Protein AF-A0A0G3DFV0-F1 (afdb_monomer_lite)

Radius of gyration: 15.92 Å; chains: 1; bounding box: 38×31×43 Å

pLDDT: mean 95.23, std 2.7, range [78.44, 98.25]

Organism: NCBI:txid168636

Foldseek 3Di:
DPQFLVDDDDDNDTDDDPCSQDPQHHPVCCVPPNDDQVSVQVSCVVSVDDDDDDDPDPPDDPVVVLVVQQVPLVDDPDWDKDWFFCVVVVHPDTTDIDIDNHADVVVGGD

Sequence (110 aa):
LEVDPGKVWKGPWRWYHENMLDCCVPINVIEKSGITFDQFSCLAVCNTLNVRSVRADASASEDEFRQLVKRVSKGSEEVIVASYSRKGLDQTGDGHFSPIAGYHPGRDLV

Secondary structure (DSSP, 8-state):
-----SS-SBTTB----GGG--SSS-HHHHHHH---HHHHHHHHHHTT--------STT--HHHHHHHHHHHTT-SS--EEEEE-GGGGT-SSS-EEEEE---BTTTTB-

InterPro domains:
  IPR007719 Phytochelatin synthase, N-terminal catalytic domain [PF05023] (1-110)
  IPR007719 Phytochelatin synthase, N-terminal catalytic domain [PS51443] (1-110)
  IPR038156 Phytochelatin synthase, N-terminal domain superfamily [G3DSA:3.90.70.30] (1-110)
  IPR038765 Papain-like cysteine peptidase superfamily [SSF54001] (2-110)
  IPR040409 Phytochelatin synthase [PTHR33447] (1-110)

Structure (mmCIF, N/CA/C/O backbone):
data_AF-A0A0G3DFV0-F1
#
_entry.id   AF-A0A0G3DFV0-F1
#
loop_
_atom_site.group_PDB
_atom_site.id
_atom_site.type_symbol
_atom_site.label_atom_id
_atom_site.label_alt_id
_atom_site.label_comp_id
_atom_site.label_asym_id
_atom_site.label_entity_id
_atom_site.label_seq_id
_atom_site.pdbx_PDB_ins_code
_atom_site.Cartn_x
_atom_site.Cartn_y
_atom_site.Cartn_z
_atom_site.occupancy
_atom_site.B_iso_or_equiv
_atom_site.auth_seq_id
_atom_site.auth_comp_id
_atom_site.auth_asym_id
_atom_site.auth_atom_id
_atom_site.pdbx_PDB_model_num
ATOM 1 N N . LEU A 1 1 ? -7.670 0.990 -11.050 1.00 78.44 1 LEU A N 1
ATOM 2 C CA . LEU A 1 1 ? -6.318 1.550 -11.303 1.00 78.44 1 LEU A CA 1
ATOM 3 C C . LEU A 1 1 ? -5.749 1.141 -12.658 1.00 78.44 1 LEU A 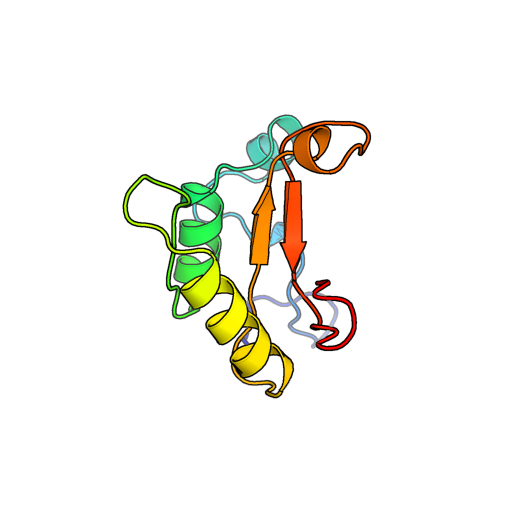C 1
ATOM 5 O O . LEU A 1 1 ? -5.228 2.023 -13.314 1.00 78.44 1 LEU A O 1
ATOM 9 N N . GLU A 1 2 ? -5.843 -0.135 -13.073 1.00 88.31 2 GLU A N 1
ATOM 10 C CA . GLU A 1 2 ? -5.597 -0.590 -14.468 1.00 88.31 2 GLU A CA 1
ATOM 11 C C . GLU A 1 2 ? -4.327 -0.027 -15.137 1.00 88.31 2 GLU A C 1
ATOM 13 O O . GLU A 1 2 ? -4.298 0.257 -16.332 1.00 88.31 2 GLU A O 1
ATOM 18 N N . VAL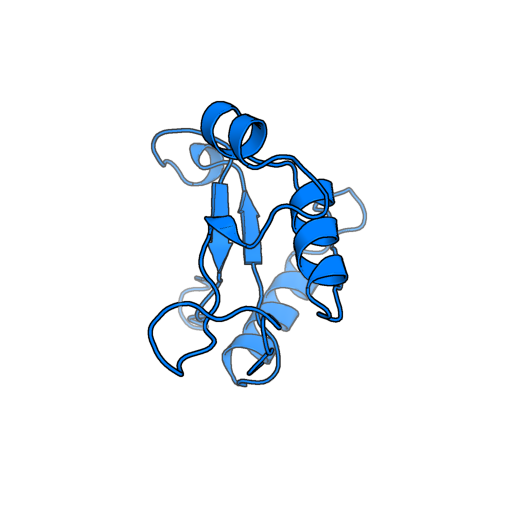 A 1 3 ? -3.264 0.144 -14.349 1.00 91.81 3 VAL A N 1
ATOM 19 C CA . VAL A 1 3 ? -2.022 0.752 -14.825 1.00 91.81 3 VAL A CA 1
ATOM 20 C C . VAL A 1 3 ? -1.251 -0.245 -15.681 1.00 91.81 3 VAL A C 1
ATOM 22 O O . VAL A 1 3 ? -1.047 -1.395 -15.291 1.00 91.81 3 VAL A O 1
ATOM 25 N N . ASP A 1 4 ? -0.809 0.212 -16.848 1.00 92.88 4 ASP A N 1
ATOM 26 C CA . ASP A 1 4 ? 0.012 -0.566 -17.766 1.00 92.88 4 ASP A CA 1
ATOM 27 C C . ASP A 1 4 ? 1.478 -0.566 -17.297 1.00 92.88 4 ASP A C 1
ATOM 29 O O . ASP A 1 4 ? 2.099 0.498 -17.262 1.00 92.88 4 ASP A O 1
ATOM 33 N N . PRO A 1 5 ? 2.079 -1.731 -16.987 1.00 93.56 5 PRO A N 1
ATOM 34 C CA . PRO A 1 5 ? 3.482 -1.796 -16.579 1.00 93.56 5 PRO A CA 1
ATOM 35 C C . PRO A 1 5 ? 4.460 -1.465 -17.719 1.00 93.56 5 PRO A C 1
ATOM 37 O O . PRO A 1 5 ? 5.669 -1.420 -17.495 1.00 93.56 5 PRO A O 1
ATOM 40 N N . GLY A 1 6 ? 3.988 -1.334 -18.968 1.00 92.44 6 GLY A N 1
ATOM 41 C CA . GLY A 1 6 ? 4.827 -1.072 -20.143 1.00 92.44 6 GLY A CA 1
ATOM 42 C C . GLY A 1 6 ? 5.762 -2.230 -20.515 1.00 92.44 6 GLY A C 1
ATOM 43 O O . GLY A 1 6 ? 6.522 -2.136 -21.477 1.00 92.44 6 GLY A O 1
ATOM 44 N N . LYS A 1 7 ? 5.696 -3.339 -19.772 1.00 91.88 7 LYS A N 1
ATOM 45 C CA . LYS A 1 7 ? 6.525 -4.537 -19.914 1.00 91.88 7 LYS A CA 1
ATOM 46 C C . LYS A 1 7 ? 5.625 -5.765 -20.059 1.00 91.88 7 LYS A C 1
ATOM 48 O O . LYS A 1 7 ? 4.563 -5.863 -19.444 1.00 91.88 7 LYS A O 1
ATOM 53 N N . VAL A 1 8 ? 6.048 -6.716 -20.886 1.00 94.44 8 VAL A N 1
ATOM 54 C CA . VAL A 1 8 ? 5.376 -8.015 -21.015 1.00 94.44 8 VAL A CA 1
ATOM 55 C C . VAL A 1 8 ? 5.711 -8.878 -19.804 1.00 94.44 8 VAL A C 1
ATOM 57 O O . VAL A 1 8 ? 6.877 -9.026 -19.452 1.00 94.44 8 VAL A O 1
ATOM 60 N N . TRP A 1 9 ? 4.687 -9.469 -19.191 1.00 93.75 9 TRP A N 1
ATOM 61 C CA . TRP A 1 9 ? 4.845 -10.442 -18.113 1.00 93.75 9 TRP A CA 1
ATOM 62 C C . TRP A 1 9 ? 4.887 -11.877 -18.647 1.00 93.75 9 TRP A C 1
ATOM 64 O O . TRP A 1 9 ? 5.829 -12.614 -18.364 1.00 93.75 9 TRP A O 1
ATOM 74 N N . LYS A 1 10 ? 3.888 -12.286 -19.445 1.00 93.44 10 LYS A N 1
ATOM 75 C CA . LYS A 1 10 ? 3.792 -13.653 -19.988 1.00 93.44 10 LYS A CA 1
ATOM 76 C C . LYS A 1 10 ? 3.043 -13.680 -21.318 1.00 93.44 10 LYS A C 1
ATOM 78 O O . LYS A 1 10 ? 1.865 -13.345 -21.368 1.00 93.44 10 LYS A O 1
ATOM 83 N N . GLY A 1 11 ? 3.678 -14.153 -22.392 1.00 92.19 11 GLY A N 1
ATOM 84 C CA . GLY A 1 11 ? 3.046 -14.184 -23.719 1.00 92.19 11 GLY A CA 1
ATOM 85 C C . GLY A 1 11 ? 2.625 -12.772 -24.163 1.00 92.19 11 GLY A C 1
ATOM 86 O O . GLY A 1 11 ? 3.468 -11.885 -24.127 1.00 92.19 11 GLY A O 1
ATOM 87 N N . PRO A 1 12 ? 1.358 -12.522 -24.545 1.00 93.25 12 PRO A N 1
ATOM 88 C CA . PRO A 1 12 ? 0.880 -11.172 -24.861 1.00 93.25 12 PRO A CA 1
ATOM 89 C C . PRO A 1 12 ? 0.472 -10.350 -23.621 1.00 93.25 12 PRO A C 1
ATOM 91 O O . PRO A 1 12 ? 0.074 -9.194 -23.752 1.00 93.25 12 PRO A O 1
ATOM 94 N N . TRP A 1 13 ? 0.513 -10.930 -22.417 1.00 94.50 13 TRP A N 1
ATOM 95 C CA . TRP A 1 13 ? -0.049 -10.319 -21.216 1.00 94.50 13 TRP A CA 1
ATOM 96 C C . TRP A 1 13 ? 0.918 -9.335 -20.556 1.00 94.50 13 TRP A C 1
ATOM 98 O O . TRP A 1 13 ? 2.074 -9.671 -20.285 1.00 94.50 13 TRP A O 1
ATOM 108 N N . ARG A 1 14 ? 0.409 -8.144 -20.224 1.00 95.12 14 ARG A N 1
ATOM 109 C CA . ARG A 1 14 ? 1.116 -7.098 -19.475 1.00 95.12 14 ARG A CA 1
ATOM 110 C C . ARG A 1 14 ? 0.459 -6.937 -18.110 1.00 95.12 14 ARG A C 1
ATOM 112 O O . ARG A 1 14 ? -0.635 -6.397 -18.012 1.00 95.12 14 ARG A O 1
ATOM 119 N N . TRP A 1 15 ? 1.115 -7.480 -17.092 1.00 93.31 15 TRP A N 1
ATOM 120 C CA . TRP A 1 15 ? 0.683 -7.442 -15.697 1.00 93.31 15 TRP A CA 1
ATOM 121 C C . TRP A 1 15 ? 1.873 -7.084 -14.826 1.00 93.31 15 TRP A C 1
ATOM 123 O O . TRP A 1 15 ? 3.008 -7.436 -15.154 1.00 93.31 15 TRP A O 1
ATOM 133 N N . TYR A 1 16 ? 1.611 -6.405 -13.716 1.00 93.56 16 TYR A N 1
ATOM 134 C CA . TYR A 1 16 ? 2.653 -6.138 -12.741 1.00 93.56 16 TYR A CA 1
ATOM 135 C C . TYR A 1 16 ? 3.182 -7.437 -12.139 1.00 9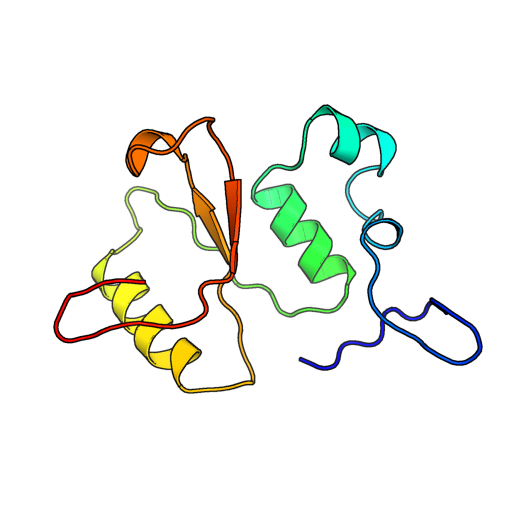3.56 16 TYR A C 1
ATOM 137 O O . TYR A 1 16 ? 2.427 -8.327 -11.749 1.00 93.56 16 TYR A O 1
ATOM 145 N N . HIS A 1 17 ? 4.502 -7.502 -12.040 1.00 92.88 17 HIS A N 1
ATOM 146 C CA . HIS A 1 17 ? 5.229 -8.515 -11.301 1.00 92.88 17 HIS A CA 1
ATOM 147 C C . HIS A 1 17 ? 6.247 -7.804 -10.404 1.00 92.88 17 HIS A C 1
ATOM 149 O O . HIS A 1 17 ? 6.740 -6.733 -10.756 1.00 92.88 17 HIS A O 1
ATOM 155 N N . GLU A 1 18 ? 6.561 -8.379 -9.246 1.00 91.06 18 GLU A N 1
ATOM 156 C CA . GLU A 1 18 ? 7.424 -7.753 -8.231 1.00 91.06 18 GLU A CA 1
ATOM 157 C C . GLU A 1 18 ? 8.809 -7.355 -8.773 1.00 91.06 18 GLU A C 1
ATOM 159 O O . GLU A 1 18 ? 9.320 -6.284 -8.463 1.00 91.06 18 GLU A O 1
ATOM 164 N N . ASN A 1 19 ? 9.365 -8.153 -9.688 1.00 90.38 19 ASN A N 1
ATOM 165 C CA . ASN A 1 19 ? 10.641 -7.867 -10.354 1.00 90.38 19 ASN A CA 1
ATOM 166 C C . ASN A 1 19 ? 10.612 -6.670 -11.329 1.00 90.38 19 ASN A C 1
ATOM 168 O O . ASN A 1 19 ? 11.653 -6.315 -11.873 1.00 90.38 19 ASN A O 1
ATOM 172 N N . MET A 1 20 ? 9.445 -6.070 -11.587 1.00 92.62 20 MET A N 1
ATOM 173 C CA . MET A 1 20 ? 9.313 -4.881 -12.435 1.00 92.62 20 MET A CA 1
ATOM 174 C C . MET A 1 20 ? 9.423 -3.573 -11.639 1.00 92.62 20 MET A C 1
ATOM 176 O O . MET A 1 20 ? 9.447 -2.505 -12.248 1.00 92.62 20 MET A O 1
ATOM 180 N N . LEU A 1 21 ? 9.465 -3.646 -10.304 1.00 92.62 21 LEU A N 1
ATOM 181 C CA . LEU A 1 21 ? 9.441 -2.505 -9.386 1.00 92.62 21 LEU A CA 1
ATOM 182 C C . LEU A 1 21 ? 10.865 -2.093 -8.965 1.00 92.62 21 LEU A C 1
ATOM 184 O O . LEU A 1 21 ? 11.228 -2.186 -7.797 1.00 92.62 21 LEU A O 1
ATOM 188 N N . ASP A 1 22 ? 11.679 -1.645 -9.924 1.00 90.44 22 ASP A N 1
ATOM 189 C CA . ASP A 1 22 ? 13.134 -1.461 -9.769 1.00 90.44 22 ASP A CA 1
ATOM 190 C C . ASP A 1 22 ? 13.643 -0.018 -9.980 1.00 90.44 22 ASP A C 1
ATOM 192 O O . ASP A 1 22 ? 14.841 0.248 -9.897 1.00 90.44 22 ASP A O 1
ATOM 196 N N . CYS A 1 23 ? 12.745 0.938 -10.222 1.00 90.75 23 CYS A N 1
ATOM 197 C CA . CYS A 1 23 ? 13.086 2.309 -10.630 1.00 90.75 23 CYS A CA 1
ATOM 198 C C . CYS A 1 23 ? 13.758 3.176 -9.537 1.00 90.75 23 CYS A C 1
ATOM 200 O O . CYS A 1 23 ? 14.489 4.107 -9.868 1.00 90.75 23 CYS A O 1
ATOM 202 N N . CYS A 1 24 ? 13.489 2.917 -8.248 1.00 93.31 24 CYS A N 1
ATOM 203 C CA . CYS A 1 24 ? 13.951 3.749 -7.122 1.00 93.31 24 CYS A CA 1
ATOM 204 C C . CYS A 1 24 ? 14.936 3.017 -6.208 1.00 93.31 24 CYS A C 1
ATOM 206 O O . CYS A 1 24 ? 15.756 3.645 -5.539 1.00 93.31 24 CYS A O 1
ATOM 208 N N . VAL A 1 25 ? 14.831 1.689 -6.147 1.00 93.25 25 VAL A N 1
ATOM 209 C CA . VAL A 1 25 ? 15.683 0.825 -5.333 1.00 93.25 25 VAL A CA 1
ATOM 210 C C . VAL A 1 25 ? 15.956 -0.442 -6.143 1.00 93.25 25 VAL A C 1
ATOM 212 O O . VAL A 1 25 ? 15.004 -1.049 -6.632 1.00 93.25 25 VAL A O 1
ATOM 215 N N . PRO A 1 26 ? 17.220 -0.866 -6.289 1.00 94.44 26 PRO A N 1
ATOM 216 C CA . PRO A 1 26 ? 17.539 -2.117 -6.967 1.00 94.44 26 PRO A CA 1
ATOM 217 C C . PRO A 1 26 ? 16.874 -3.331 -6.297 1.00 94.44 26 PRO A C 1
ATOM 219 O O . PRO A 1 26 ? 16.919 -3.461 -5.071 1.00 94.44 26 PRO A O 1
ATOM 222 N N . ILE A 1 27 ? 16.324 -4.259 -7.091 1.00 95.00 27 ILE A N 1
ATOM 223 C CA . ILE A 1 27 ? 15.611 -5.456 -6.592 1.00 95.00 27 ILE A CA 1
ATOM 224 C C . ILE A 1 27 ? 16.455 -6.267 -5.597 1.00 95.00 27 ILE A C 1
ATOM 226 O O . ILE A 1 27 ? 15.963 -6.660 -4.545 1.00 95.00 27 ILE A O 1
ATOM 230 N N . ASN A 1 28 ? 17.754 -6.437 -5.861 1.00 94.88 28 ASN A N 1
ATOM 231 C CA . ASN A 1 28 ? 18.666 -7.182 -4.984 1.00 94.88 28 ASN A CA 1
ATOM 232 C C . ASN A 1 28 ? 18.857 -6.549 -3.589 1.00 94.88 28 ASN A C 1
ATOM 234 O O . ASN A 1 28 ? 19.328 -7.222 -2.669 1.00 94.88 28 ASN A O 1
ATOM 238 N N . VAL A 1 29 ? 18.549 -5.258 -3.436 1.00 94.81 29 VAL A N 1
ATOM 239 C CA . VAL A 1 29 ? 18.520 -4.561 -2.143 1.00 94.81 29 VAL A CA 1
ATOM 240 C C . VAL A 1 29 ? 17.159 -4.762 -1.478 1.00 94.81 29 VAL A C 1
ATOM 242 O O . VAL A 1 29 ? 17.116 -5.105 -0.296 1.00 94.81 29 VAL A O 1
ATOM 245 N N . ILE A 1 30 ? 16.066 -4.630 -2.241 1.00 94.50 30 ILE A N 1
ATOM 246 C CA . ILE A 1 30 ? 14.693 -4.839 -1.751 1.00 94.50 30 ILE A CA 1
ATOM 247 C C . ILE A 1 30 ? 14.533 -6.241 -1.152 1.00 94.50 30 ILE A C 1
ATOM 249 O O . ILE A 1 30 ? 14.030 -6.377 -0.041 1.00 94.50 30 ILE A O 1
ATOM 253 N N . GLU A 1 31 ? 15.020 -7.278 -1.836 1.00 94.00 31 GLU A N 1
ATOM 254 C CA . GLU A 1 31 ? 14.929 -8.673 -1.376 1.00 94.00 31 GLU A CA 1
ATOM 255 C C . GLU A 1 31 ? 15.602 -8.912 -0.015 1.00 94.00 31 GLU A C 1
ATOM 257 O O . GLU A 1 31 ? 15.181 -9.778 0.749 1.00 94.00 31 GLU A O 1
ATOM 262 N N . LYS A 1 32 ? 16.657 -8.151 0.301 1.00 95.88 32 LYS A N 1
ATOM 263 C CA . LYS A 1 32 ? 17.452 -8.336 1.525 1.00 95.88 32 LYS A CA 1
ATOM 264 C C . LYS A 1 32 ? 16.983 -7.469 2.681 1.00 95.88 32 LYS A C 1
ATOM 266 O O . LYS A 1 32 ? 17.148 -7.855 3.836 1.00 95.88 32 LYS A O 1
ATOM 271 N N . SER A 1 33 ? 16.494 -6.270 2.387 1.00 95.12 33 SER A N 1
ATOM 272 C CA . SER A 1 33 ? 16.303 -5.222 3.396 1.00 95.12 33 SER A CA 1
ATOM 273 C C . SER A 1 33 ? 14.928 -4.563 3.345 1.00 95.12 33 SER A C 1
ATOM 275 O O . SER A 1 33 ? 14.631 -3.720 4.189 1.00 95.12 33 SER A O 1
ATOM 277 N N . GLY A 1 34 ? 14.079 -4.953 2.395 1.00 95.12 34 GLY A N 1
ATOM 278 C CA . GLY A 1 34 ? 12.805 -4.297 2.145 1.00 95.12 34 GLY A CA 1
ATOM 279 C C . GLY A 1 34 ? 12.987 -2.870 1.630 1.00 95.12 34 GLY A C 1
ATOM 280 O O . GLY A 1 34 ? 14.003 -2.523 1.026 1.00 95.12 34 GLY A O 1
ATOM 281 N N . ILE A 1 35 ? 11.970 -2.044 1.868 1.00 96.94 35 ILE A N 1
ATOM 282 C CA . ILE A 1 35 ? 11.912 -0.643 1.445 1.00 96.94 35 ILE A CA 1
ATOM 283 C C . ILE A 1 35 ? 11.357 0.236 2.562 1.00 96.94 35 ILE A C 1
ATOM 285 O O . ILE A 1 35 ? 10.574 -0.210 3.401 1.00 96.94 35 ILE A O 1
ATOM 289 N N . THR A 1 36 ? 11.750 1.505 2.559 1.00 97.25 36 THR A N 1
ATOM 290 C CA . THR A 1 36 ? 11.184 2.532 3.438 1.00 97.25 36 THR A CA 1
ATOM 291 C C . THR A 1 36 ? 9.877 3.094 2.873 1.00 97.25 36 THR A C 1
ATOM 293 O O . THR A 1 36 ? 9.538 2.896 1.707 1.00 97.25 36 THR A O 1
ATOM 296 N N . PHE A 1 37 ? 9.147 3.858 3.689 1.00 97.81 37 PHE A N 1
ATOM 297 C CA . PHE A 1 37 ? 7.916 4.534 3.266 1.00 97.81 37 PHE A CA 1
ATOM 298 C C . PHE A 1 37 ? 8.122 5.496 2.078 1.00 97.81 37 PHE A C 1
ATOM 300 O O . PHE A 1 37 ? 7.296 5.552 1.164 1.00 97.81 37 PHE A O 1
ATOM 307 N N . ASP A 1 38 ? 9.248 6.216 2.051 1.00 97.50 38 ASP A N 1
ATOM 308 C CA . ASP A 1 38 ? 9.566 7.125 0.941 1.00 97.50 38 ASP A CA 1
ATOM 309 C C . ASP A 1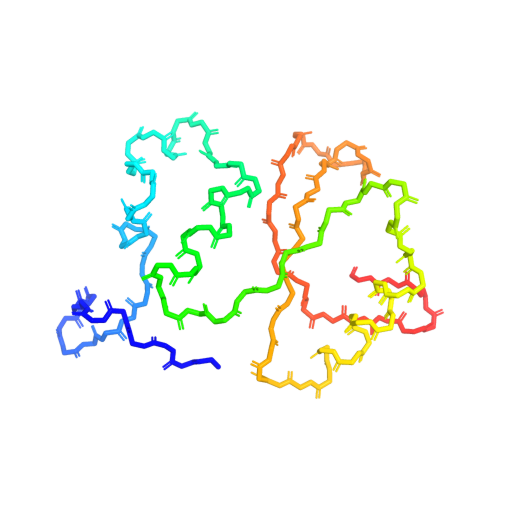 38 ? 9.924 6.352 -0.328 1.00 97.50 38 ASP A C 1
ATOM 311 O O . ASP A 1 38 ? 9.512 6.732 -1.421 1.00 97.50 38 ASP A O 1
ATOM 315 N N . GLN A 1 39 ? 10.638 5.231 -0.193 1.00 97.50 39 GLN A N 1
ATOM 316 C CA . GLN A 1 39 ? 10.950 4.354 -1.321 1.00 97.50 39 GLN A CA 1
ATOM 317 C C . GLN A 1 39 ? 9.683 3.709 -1.893 1.00 97.50 39 GLN A C 1
ATOM 319 O O . GLN A 1 39 ? 9.535 3.667 -3.110 1.00 97.50 39 GLN A O 1
ATOM 324 N N . PHE A 1 40 ? 8.736 3.291 -1.046 1.00 97.19 40 PHE A N 1
ATOM 325 C CA . PHE A 1 40 ? 7.420 2.820 -1.491 1.00 97.19 40 PHE A CA 1
ATOM 326 C C . PHE A 1 40 ? 6.675 3.903 -2.287 1.00 97.19 40 PHE A C 1
ATOM 328 O O . PHE A 1 40 ? 6.181 3.642 -3.383 1.00 97.19 40 PHE A O 1
ATOM 335 N N . SER A 1 41 ? 6.653 5.138 -1.773 1.00 97.62 41 SER A N 1
ATOM 336 C CA . SER A 1 41 ? 6.031 6.278 -2.462 1.00 97.62 41 SER A CA 1
ATOM 337 C C . SER A 1 41 ? 6.705 6.556 -3.814 1.00 97.62 41 SER A C 1
ATOM 339 O O . SER A 1 41 ? 6.023 6.744 -4.818 1.00 97.62 41 SER A O 1
ATOM 341 N N . CYS A 1 42 ? 8.040 6.511 -3.865 1.00 97.62 42 CYS A N 1
ATOM 342 C CA . CYS A 1 42 ? 8.819 6.671 -5.093 1.00 97.62 42 CYS A CA 1
ATOM 343 C C . CYS A 1 42 ? 8.491 5.587 -6.130 1.00 97.62 42 CYS A C 1
ATOM 345 O O . CYS A 1 42 ? 8.235 5.911 -7.290 1.00 97.62 42 CYS A O 1
ATOM 347 N N . LEU A 1 43 ? 8.438 4.315 -5.713 1.00 96.19 43 LEU A N 1
ATOM 348 C CA . LEU A 1 43 ? 8.083 3.190 -6.584 1.00 96.19 43 LEU A CA 1
ATOM 349 C C . LEU A 1 43 ? 6.677 3.351 -7.177 1.00 96.19 43 LEU A C 1
ATOM 351 O O . LEU A 1 43 ? 6.475 3.062 -8.353 1.00 96.19 43 LEU A O 1
ATOM 355 N N . ALA A 1 44 ? 5.709 3.832 -6.396 1.00 96.00 44 ALA A N 1
ATOM 356 C CA . ALA A 1 44 ? 4.361 4.085 -6.896 1.00 96.00 44 ALA A CA 1
ATOM 357 C C . ALA A 1 44 ? 4.336 5.234 -7.924 1.00 96.00 44 ALA A C 1
ATOM 359 O O . ALA A 1 44 ? 3.780 5.070 -9.011 1.00 96.00 44 ALA A O 1
ATOM 360 N N . VAL A 1 45 ? 5.002 6.360 -7.634 1.00 96.94 45 VAL A N 1
ATOM 361 C CA . VAL A 1 45 ? 5.091 7.508 -8.559 1.00 96.94 45 VAL A CA 1
ATOM 362 C C . VAL A 1 45 ? 5.793 7.130 -9.864 1.00 96.94 45 VAL A C 1
ATOM 364 O O . VAL A 1 45 ? 5.311 7.465 -10.944 1.00 96.94 45 VAL A O 1
ATOM 367 N N . CYS A 1 46 ? 6.913 6.406 -9.796 1.00 95.75 46 CYS A N 1
ATOM 368 C CA . CYS A 1 46 ? 7.654 6.015 -10.998 1.00 95.75 46 CYS A CA 1
ATOM 369 C C . CYS A 1 46 ? 6.856 5.051 -11.893 1.00 95.75 46 CYS A C 1
ATOM 371 O O . CYS A 1 46 ? 7.090 4.986 -13.096 1.00 95.75 46 CYS A O 1
ATOM 373 N N . ASN A 1 47 ? 5.894 4.335 -11.305 1.00 94.50 47 ASN A N 1
ATOM 374 C CA . ASN A 1 47 ? 4.936 3.481 -11.992 1.00 94.50 47 ASN A CA 1
ATOM 375 C C . ASN A 1 47 ? 3.639 4.235 -12.319 1.00 94.50 47 ASN A C 1
ATOM 377 O O . ASN A 1 47 ? 2.573 3.638 -12.413 1.00 94.50 47 ASN A O 1
ATOM 381 N N . THR A 1 48 ? 3.729 5.550 -12.535 1.00 93.50 48 THR A N 1
ATOM 382 C CA . THR A 1 48 ? 2.672 6.424 -13.075 1.00 93.50 48 THR A CA 1
ATOM 383 C C . THR A 1 48 ? 1.434 6.610 -12.193 1.00 93.50 48 THR A C 1
ATOM 385 O O . THR A 1 48 ? 0.420 7.134 -12.652 1.00 93.50 48 THR A O 1
ATOM 388 N N . LEU A 1 49 ? 1.508 6.246 -10.910 1.00 95.69 49 LEU A N 1
ATOM 389 C CA . LEU A 1 49 ? 0.431 6.524 -9.964 1.00 95.69 49 LEU A CA 1
ATOM 390 C C . LEU A 1 49 ? 0.507 7.963 -9.445 1.00 95.69 49 LEU A C 1
ATOM 392 O O . LEU A 1 49 ? 1.583 8.500 -9.181 1.00 95.69 49 LEU A O 1
ATOM 396 N N . ASN A 1 50 ? -0.661 8.563 -9.215 1.00 96.69 50 ASN A N 1
ATOM 397 C CA . ASN A 1 50 ? -0.774 9.748 -8.373 1.00 96.69 50 ASN A CA 1
ATOM 398 C C . ASN A 1 50 ? -0.743 9.311 -6.901 1.00 96.69 50 ASN A C 1
ATOM 400 O O . ASN A 1 50 ? -1.574 8.506 -6.477 1.00 96.69 50 ASN A O 1
ATOM 404 N N . VAL A 1 51 ? 0.219 9.819 -6.131 1.00 97.25 51 VAL A N 1
ATOM 405 C CA . VAL A 1 51 ? 0.483 9.367 -4.761 1.00 97.25 51 VAL A CA 1
ATOM 406 C C . VAL A 1 51 ? 0.300 10.516 -3.779 1.00 97.25 51 VAL A C 1
ATOM 408 O O . VAL A 1 51 ? 0.941 11.559 -3.891 1.00 97.25 51 VAL A O 1
ATOM 411 N N . ARG A 1 52 ? -0.532 10.286 -2.760 1.00 96.69 52 ARG A N 1
ATOM 412 C CA . ARG A 1 52 ? -0.608 11.121 -1.558 1.00 96.69 52 ARG A CA 1
ATOM 413 C C . ARG A 1 52 ? -0.011 10.356 -0.382 1.00 96.69 52 ARG A C 1
ATOM 415 O O . ARG A 1 52 ? -0.623 9.412 0.112 1.00 96.69 52 ARG A O 1
ATOM 422 N N . SER A 1 53 ? 1.146 10.799 0.095 1.00 96.56 53 SER A N 1
ATOM 423 C CA . SER A 1 53 ? 1.811 10.211 1.260 1.00 96.56 53 SER A CA 1
ATOM 424 C C . SER A 1 53 ? 1.422 10.962 2.535 1.00 96.56 53 SER A C 1
ATOM 426 O O . SER A 1 53 ? 1.503 12.187 2.585 1.00 96.56 53 SER A O 1
ATOM 428 N N . VAL A 1 54 ? 1.007 10.233 3.573 1.00 96.25 54 VAL A N 1
ATOM 429 C CA . VAL A 1 54 ? 0.686 10.786 4.898 1.00 96.25 54 VAL A CA 1
ATOM 430 C C . VAL A 1 54 ? 1.527 10.058 5.938 1.00 96.25 54 VAL A C 1
ATOM 432 O O . VAL A 1 54 ? 1.494 8.830 6.007 1.00 96.25 54 VAL A O 1
ATOM 435 N N . ARG A 1 55 ? 2.302 10.807 6.725 1.00 95.94 55 ARG A N 1
ATOM 436 C CA . ARG A 1 55 ? 3.092 10.264 7.834 1.00 95.94 55 ARG A CA 1
ATOM 437 C C . ARG A 1 55 ? 2.312 10.411 9.133 1.00 95.94 55 ARG A C 1
ATOM 439 O O . ARG A 1 55 ? 1.638 11.411 9.330 1.00 95.94 55 ARG A O 1
ATOM 446 N N . ALA A 1 56 ? 2.429 9.420 10.013 1.00 94.19 56 ALA A N 1
ATOM 447 C CA . ALA A 1 56 ? 1.883 9.478 11.367 1.00 94.19 56 ALA A CA 1
ATOM 448 C C . ALA A 1 56 ? 2.796 10.330 12.268 1.00 94.19 56 ALA A C 1
ATOM 450 O O . ALA A 1 56 ? 3.504 9.808 13.127 1.00 94.19 56 ALA A O 1
ATOM 451 N N . ASP A 1 57 ? 2.849 11.634 12.001 1.00 93.88 57 ASP A N 1
ATOM 452 C CA . ASP A 1 57 ? 3.546 12.623 12.826 1.00 93.88 57 ASP A CA 1
ATOM 453 C C . ASP A 1 57 ? 2.555 13.444 13.673 1.00 93.88 57 ASP A C 1
ATOM 455 O O . ASP A 1 57 ? 1.367 13.136 13.733 1.00 93.88 57 ASP A O 1
ATOM 459 N N . ALA A 1 58 ? 3.037 14.489 14.351 1.00 93.06 58 ALA A N 1
ATOM 460 C CA . ALA A 1 58 ? 2.220 15.315 15.244 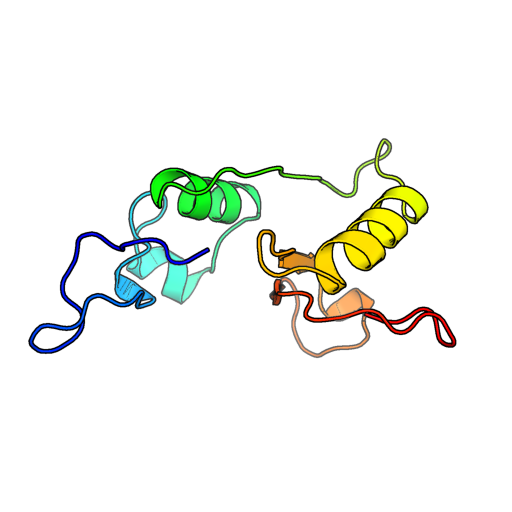1.00 93.06 58 ALA A CA 1
ATOM 461 C C . ALA A 1 58 ? 1.060 16.055 14.547 1.00 93.06 58 ALA A C 1
ATOM 463 O O . ALA A 1 58 ? 0.163 16.545 15.229 1.00 93.06 58 ALA A O 1
ATOM 464 N N . SER A 1 59 ? 1.080 16.163 13.216 1.00 91.62 59 SER A N 1
ATOM 465 C CA . SER A 1 59 ? 0.001 16.769 12.431 1.00 91.62 59 SER A CA 1
ATOM 466 C C . SER A 1 59 ? -1.047 15.759 11.957 1.00 91.62 59 SER A C 1
ATOM 468 O O . SER A 1 59 ? -2.096 16.160 11.458 1.00 91.62 59 SER A O 1
ATOM 470 N N . ALA A 1 60 ? -0.785 14.457 12.111 1.00 93.69 60 ALA A N 1
ATOM 471 C CA . ALA A 1 60 ? -1.684 13.411 11.652 1.00 93.69 60 ALA A CA 1
ATOM 472 C C . ALA A 1 60 ? -2.903 13.260 12.569 1.00 93.69 60 ALA A C 1
ATOM 474 O O . ALA A 1 60 ? -2.785 13.230 13.794 1.00 93.69 60 ALA A O 1
ATOM 475 N N . SER A 1 61 ? -4.077 13.093 11.961 1.00 95.81 61 SER A N 1
ATOM 476 C CA . SER A 1 61 ? -5.332 12.847 12.668 1.00 95.81 61 SER A CA 1
ATOM 477 C C . SER A 1 61 ? -5.856 11.443 12.383 1.00 95.81 61 SER A C 1
ATOM 479 O O . SER A 1 61 ? -6.079 11.057 11.231 1.00 95.81 61 SER A O 1
ATOM 481 N N . GLU A 1 62 ? -6.100 10.683 13.450 1.00 95.25 62 GLU A N 1
ATOM 482 C CA . GLU A 1 62 ? -6.731 9.363 13.364 1.00 95.25 62 GLU A CA 1
ATOM 483 C C . GLU A 1 62 ? -8.143 9.454 12.766 1.00 95.25 62 GLU A C 1
ATOM 485 O O . GLU A 1 62 ? -8.542 8.609 11.964 1.00 95.25 62 GLU A O 1
ATOM 490 N N . ASP A 1 63 ? -8.885 10.517 13.086 1.00 96.50 63 ASP A N 1
ATOM 491 C CA . ASP A 1 63 ? -10.219 10.733 12.533 1.00 96.50 63 ASP A CA 1
ATOM 492 C C . ASP A 1 63 ? -10.177 11.012 11.033 1.00 96.50 63 ASP A C 1
ATOM 494 O O . ASP A 1 63 ? -10.986 10.458 10.285 1.00 96.50 63 ASP A O 1
ATOM 498 N N . GLU A 1 64 ? -9.212 11.803 10.560 1.00 96.75 64 GLU A N 1
ATOM 499 C CA . GLU A 1 64 ? -9.022 12.022 9.122 1.00 96.75 64 GLU A CA 1
ATOM 500 C C . GLU A 1 64 ? -8.661 10.720 8.402 1.00 96.75 64 GLU A C 1
ATOM 502 O O . GLU A 1 64 ? -9.215 10.431 7.337 1.00 96.75 64 GLU A O 1
ATOM 507 N N . PHE A 1 65 ? -7.796 9.897 9.003 1.00 96.81 65 PHE A N 1
ATOM 508 C CA . PHE A 1 65 ? -7.470 8.572 8.482 1.00 96.81 65 PHE A CA 1
ATOM 509 C C . PHE A 1 65 ? -8.715 7.677 8.404 1.00 96.81 65 PHE A C 1
ATOM 511 O O . PHE A 1 65 ? -9.003 7.103 7.352 1.00 96.81 65 PHE A O 1
ATOM 518 N N . ARG A 1 66 ? -9.523 7.618 9.466 1.00 97.25 66 ARG A N 1
ATOM 519 C CA . ARG A 1 66 ? -10.767 6.836 9.506 1.00 97.25 66 ARG A CA 1
ATOM 520 C C . ARG A 1 66 ? -11.766 7.296 8.439 1.00 97.25 66 ARG A C 1
ATOM 522 O O . ARG A 1 66 ? -12.391 6.460 7.782 1.00 97.25 66 ARG A O 1
ATOM 529 N N . GLN A 1 67 ? -11.922 8.606 8.228 1.00 96.62 67 GLN A N 1
ATOM 530 C CA . GLN A 1 67 ? -12.775 9.138 7.155 1.00 96.62 67 GLN A CA 1
ATOM 531 C C . GLN A 1 67 ? -12.235 8.786 5.767 1.00 96.62 67 GLN A C 1
ATOM 533 O O . GLN A 1 67 ? -13.008 8.407 4.882 1.00 96.62 67 GLN A O 1
ATOM 538 N N . LEU A 1 68 ? -10.914 8.852 5.582 1.00 96.62 68 LEU A N 1
ATOM 539 C CA . LEU A 1 68 ? -10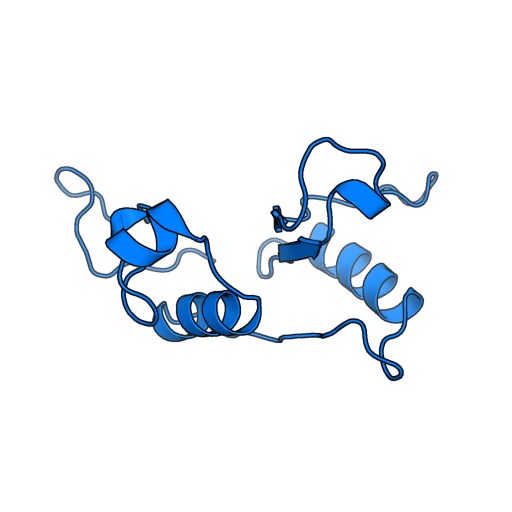.263 8.462 4.338 1.00 96.62 68 LEU A CA 1
ATOM 540 C C . LEU A 1 68 ? -10.522 6.985 4.016 1.00 96.62 68 LEU A C 1
ATOM 542 O O . LEU A 1 68 ? -10.973 6.683 2.911 1.00 96.62 68 LEU A O 1
ATOM 546 N N . VAL A 1 69 ? -10.329 6.079 4.979 1.00 97.38 69 VAL A N 1
ATOM 547 C CA . VAL A 1 69 ? -10.578 4.643 4.780 1.00 97.38 69 VAL A CA 1
ATOM 548 C C . VAL A 1 69 ? -12.048 4.370 4.464 1.00 97.38 69 VAL A C 1
ATOM 550 O O . VAL A 1 69 ? -12.338 3.653 3.506 1.00 97.38 69 VAL A O 1
ATOM 553 N N . LYS A 1 70 ? -12.989 4.974 5.203 1.00 96.62 70 LYS A N 1
ATOM 554 C CA . LYS A 1 70 ? -14.436 4.845 4.940 1.00 96.62 70 LYS A CA 1
ATOM 555 C C . LYS A 1 70 ? -14.818 5.269 3.523 1.00 96.62 70 LYS A C 1
ATOM 557 O O . LYS A 1 70 ? -15.721 4.673 2.937 1.00 96.62 70 LYS A O 1
ATOM 562 N N . ARG A 1 71 ? -14.187 6.326 3.005 1.00 96.31 71 ARG A N 1
ATOM 563 C CA . ARG A 1 71 ? -14.430 6.846 1.656 1.00 96.31 71 ARG A CA 1
ATOM 564 C C . ARG A 1 71 ? -13.836 5.922 0.596 1.00 96.31 71 ARG A C 1
ATOM 566 O O . ARG A 1 71 ? -14.559 5.523 -0.310 1.00 96.31 71 ARG A O 1
ATOM 573 N N . VAL A 1 72 ? -12.554 5.572 0.721 1.00 96.69 72 VAL A N 1
ATOM 574 C CA . VAL A 1 72 ? -11.837 4.773 -0.289 1.00 96.69 72 VAL A CA 1
ATOM 575 C C . VAL A 1 72 ? -12.373 3.344 -0.358 1.00 96.69 72 VAL A C 1
ATOM 577 O O . VAL A 1 72 ? -12.593 2.840 -1.450 1.00 96.69 72 VAL A O 1
ATOM 580 N N . SER A 1 73 ? -12.717 2.733 0.781 1.00 95.88 73 SER A N 1
ATOM 581 C CA . SER A 1 73 ? -13.260 1.361 0.837 1.00 95.88 73 SER A CA 1
ATOM 582 C C . SER A 1 73 ? -14.618 1.183 0.138 1.00 95.88 73 SER A C 1
ATOM 584 O O . SER A 1 73 ? -15.108 0.064 0.028 1.00 95.88 73 SER A O 1
ATOM 586 N N . LYS A 1 74 ? -15.270 2.272 -0.290 1.00 94.62 74 LYS A N 1
ATOM 587 C CA . LYS A 1 74 ? -16.545 2.242 -1.026 1.00 94.62 74 LYS A CA 1
ATOM 588 C C . LYS A 1 74 ? -16.375 2.367 -2.542 1.00 94.62 74 LYS A C 1
ATOM 590 O O . LYS A 1 74 ? -17.373 2.281 -3.252 1.00 94.62 74 LYS A O 1
ATOM 595 N N . GLY A 1 75 ? -15.162 2.625 -3.027 1.00 92.25 75 GLY A N 1
ATOM 596 C CA . GLY A 1 75 ? -14.870 2.855 -4.441 1.00 92.25 75 GLY A CA 1
ATOM 597 C C . GLY A 1 75 ? -13.775 1.938 -4.982 1.00 92.25 75 GLY A C 1
ATOM 598 O O . GLY A 1 75 ? -13.197 1.139 -4.253 1.00 92.25 75 GLY A O 1
ATOM 599 N N . SER A 1 76 ? -13.498 2.070 -6.280 1.00 90.88 76 SER A N 1
ATOM 600 C CA . SER A 1 76 ? -12.494 1.288 -7.027 1.00 90.88 76 SER A CA 1
ATOM 601 C C . SER A 1 76 ? -11.343 2.127 -7.599 1.00 90.88 76 SER A C 1
ATOM 603 O O . SER A 1 76 ? -10.395 1.581 -8.168 1.00 90.88 76 SER A O 1
ATOM 605 N N . GLU A 1 77 ? -11.434 3.451 -7.473 1.00 92.56 77 GLU A N 1
ATOM 606 C CA . GLU A 1 77 ? -10.522 4.400 -8.126 1.00 92.56 77 GLU A CA 1
ATOM 607 C C . GLU A 1 77 ? -9.255 4.673 -7.317 1.00 92.56 77 GLU A C 1
ATOM 609 O O . GLU A 1 77 ? -8.232 5.062 -7.869 1.00 92.56 77 GLU A O 1
ATOM 614 N N . GLU A 1 78 ? -9.306 4.459 -6.006 1.00 95.44 78 GLU A N 1
ATOM 615 C CA . GLU A 1 78 ? -8.215 4.736 -5.080 1.00 95.44 78 GLU A CA 1
ATOM 616 C C . GLU A 1 78 ? -7.944 3.505 -4.221 1.00 95.44 78 GLU A C 1
ATOM 618 O O . GLU A 1 78 ? -8.837 2.703 -3.953 1.00 95.44 78 GLU A O 1
ATOM 623 N N . VAL A 1 79 ? -6.704 3.371 -3.759 1.00 96.75 79 VAL A N 1
ATOM 624 C CA . VAL A 1 79 ? -6.297 2.329 -2.813 1.00 96.75 79 VAL A CA 1
ATOM 625 C C . VAL A 1 79 ? -5.514 2.969 -1.678 1.00 96.75 79 VAL A C 1
ATOM 627 O O . VAL A 1 79 ? -4.795 3.947 -1.882 1.00 96.75 79 VAL A O 1
ATOM 630 N N . ILE A 1 80 ? -5.639 2.412 -0.476 1.00 97.69 80 ILE A N 1
ATOM 631 C CA . ILE A 1 80 ? -4.824 2.806 0.674 1.00 97.69 80 ILE A CA 1
ATOM 632 C C . ILE A 1 80 ? -3.870 1.661 0.975 1.00 97.69 80 ILE A C 1
ATOM 634 O O . ILE A 1 80 ? -4.294 0.513 1.083 1.00 97.69 80 ILE A O 1
ATOM 638 N N . VAL A 1 81 ? -2.591 1.982 1.146 1.00 98.19 81 VAL A N 1
ATOM 639 C CA . VAL A 1 81 ? -1.578 1.050 1.646 1.00 98.19 81 VAL A CA 1
ATOM 640 C C . VAL A 1 81 ? -1.039 1.599 2.957 1.00 98.19 81 VAL A C 1
ATOM 642 O O . VAL A 1 81 ? -0.610 2.750 3.019 1.00 98.19 81 VAL A O 1
ATOM 645 N N . ALA A 1 82 ? -1.076 0.784 4.006 1.00 97.75 82 ALA A N 1
ATOM 646 C CA . ALA A 1 82 ? -0.537 1.141 5.309 1.00 97.75 82 ALA A CA 1
ATOM 647 C C . ALA A 1 82 ? 0.902 0.641 5.443 1.00 97.75 82 ALA A C 1
ATOM 649 O O . ALA A 1 82 ? 1.191 -0.502 5.099 1.00 97.75 82 ALA A O 1
ATOM 650 N N . SER A 1 83 ? 1.771 1.489 5.992 1.00 98.12 83 SER A N 1
ATOM 651 C CA . SER A 1 83 ? 3.095 1.125 6.501 1.00 98.12 83 SER A CA 1
ATOM 652 C C . SER A 1 83 ? 3.031 1.138 8.020 1.00 98.12 83 SER A C 1
ATOM 654 O O . SER A 1 83 ? 2.800 2.196 8.603 1.00 98.12 83 SER A O 1
ATOM 656 N N . TYR A 1 84 ? 3.231 -0.002 8.671 1.00 97.69 84 TYR A N 1
ATOM 657 C CA . TYR A 1 84 ? 3.036 -0.121 10.116 1.00 97.69 84 TYR A CA 1
ATOM 658 C C . TYR A 1 84 ? 4.041 -1.073 10.761 1.00 97.69 84 TYR A C 1
ATOM 660 O O . TYR A 1 84 ? 4.611 -1.944 10.104 1.00 97.69 84 TYR A O 1
ATOM 668 N N . SER A 1 85 ? 4.259 -0.915 12.067 1.00 97.94 85 SER A N 1
ATOM 669 C CA . SER A 1 85 ? 4.988 -1.905 12.860 1.00 97.94 85 SER A CA 1
ATOM 670 C C . SER A 1 85 ? 4.028 -3.000 13.302 1.00 97.94 85 SER A C 1
ATOM 672 O O . SER A 1 85 ? 3.047 -2.731 13.995 1.00 97.94 85 SER A O 1
ATOM 674 N N . ARG A 1 86 ? 4.336 -4.251 12.951 1.00 98.25 86 ARG A N 1
ATOM 675 C CA . ARG A 1 86 ? 3.578 -5.427 13.402 1.00 98.25 86 ARG A CA 1
ATOM 676 C C . ARG A 1 86 ? 3.507 -5.557 14.924 1.00 98.25 86 ARG A C 1
ATOM 678 O O . ARG A 1 86 ? 2.503 -6.037 15.441 1.00 98.25 86 ARG A O 1
ATOM 685 N N . LYS A 1 87 ? 4.518 -5.064 15.644 1.00 98.19 87 LYS A N 1
ATOM 686 C CA . LYS A 1 87 ? 4.556 -5.079 17.114 1.00 98.19 87 LYS A CA 1
ATOM 687 C C . LYS A 1 87 ? 3.407 -4.293 17.734 1.00 98.19 87 LYS A C 1
ATOM 689 O O . LYS A 1 87 ? 2.872 -4.718 18.745 1.00 98.19 87 LYS A O 1
ATOM 694 N N . GLY A 1 88 ? 3.015 -3.175 17.118 1.00 96.00 88 GLY A N 1
ATOM 695 C CA . GLY A 1 88 ? 1.892 -2.362 17.593 1.00 96.00 88 GLY A CA 1
ATOM 696 C C . GLY A 1 88 ? 0.526 -3.039 17.439 1.00 96.00 88 GLY A C 1
ATOM 697 O O . GLY A 1 88 ? -0.454 -2.528 17.963 1.00 96.00 88 GLY A O 1
ATOM 698 N N . LEU A 1 89 ? 0.466 -4.166 16.722 1.00 96.44 89 LEU A N 1
ATOM 699 C CA . LEU A 1 89 ? -0.737 -4.966 16.485 1.00 96.44 89 LEU A CA 1
ATOM 700 C C . LEU A 1 89 ? -0.612 -6.385 17.063 1.00 96.44 89 LEU A C 1
ATOM 702 O O . LEU A 1 89 ? -1.326 -7.285 16.625 1.00 96.44 89 LEU A O 1
ATOM 706 N N . ASP A 1 90 ? 0.338 -6.609 17.977 1.00 97.56 90 ASP A N 1
ATOM 707 C CA . ASP A 1 90 ? 0.614 -7.916 18.587 1.00 97.56 90 ASP A CA 1
ATOM 708 C C . ASP A 1 90 ? 0.917 -9.036 17.569 1.00 97.56 90 ASP A C 1
ATOM 710 O O . ASP A 1 90 ? 0.621 -10.214 17.778 1.00 97.56 90 ASP A O 1
ATOM 714 N N . GLN A 1 91 ? 1.536 -8.678 16.440 1.00 98.00 91 GLN A N 1
ATOM 715 C CA . GLN A 1 91 ? 1.933 -9.608 15.382 1.00 98.00 91 GLN A CA 1
ATOM 716 C C . GLN A 1 91 ? 3.436 -9.916 15.421 1.00 98.00 91 GLN A C 1
ATOM 718 O O . GLN A 1 91 ? 4.261 -9.108 15.847 1.00 98.00 91 GLN A O 1
ATOM 723 N N . THR A 1 92 ? 3.822 -11.088 14.906 1.00 97.81 92 THR A N 1
ATOM 724 C CA . THR A 1 92 ? 5.233 -11.481 14.789 1.00 97.81 92 THR A CA 1
ATOM 725 C C . THR A 1 92 ? 5.965 -10.676 13.709 1.00 97.81 92 THR A C 1
ATOM 727 O O . THR A 1 92 ? 5.521 -10.588 12.559 1.00 97.81 92 THR A O 1
ATOM 730 N N . GLY A 1 93 ? 7.144 -10.162 14.063 1.00 96.12 93 GLY A N 1
ATOM 731 C CA . GLY A 1 93 ? 7.998 -9.363 13.184 1.00 96.12 93 GLY A CA 1
ATOM 732 C C . GLY A 1 93 ? 7.902 -7.867 13.482 1.00 96.12 93 GLY A C 1
ATOM 733 O O . GLY A 1 93 ? 7.492 -7.468 14.568 1.00 96.12 93 GLY A O 1
ATOM 734 N N . ASP A 1 94 ? 8.321 -7.038 12.530 1.00 97.12 94 ASP A N 1
ATOM 735 C CA . ASP A 1 94 ? 8.247 -5.577 12.635 1.00 97.12 94 ASP A CA 1
ATOM 736 C C . ASP A 1 94 ? 7.706 -4.980 11.322 1.00 97.12 94 ASP A C 1
ATOM 738 O O . ASP A 1 94 ? 6.780 -5.561 10.760 1.00 97.12 94 ASP A O 1
ATOM 742 N N . GLY A 1 95 ? 8.235 -3.838 10.869 1.00 97.19 95 GLY A N 1
ATOM 743 C CA . GLY A 1 95 ? 7.810 -3.070 9.695 1.00 97.19 95 GLY A CA 1
ATOM 744 C C . GLY A 1 95 ? 7.187 -3.883 8.555 1.00 97.19 95 GLY A C 1
ATOM 745 O O . GLY A 1 95 ? 7.769 -4.847 8.056 1.00 97.19 95 GLY A O 1
ATOM 746 N N . HIS A 1 96 ? 5.993 -3.470 8.136 1.00 98.12 96 HIS A N 1
ATOM 747 C CA . HIS A 1 96 ? 5.208 -4.148 7.117 1.00 98.12 96 HIS A CA 1
ATOM 748 C C . HIS A 1 96 ? 4.392 -3.164 6.278 1.00 98.12 96 HIS A C 1
ATOM 750 O O . HIS A 1 96 ? 3.978 -2.114 6.770 1.00 98.12 96 HIS A O 1
ATOM 756 N N . PHE A 1 97 ? 4.131 -3.550 5.028 1.00 97.94 97 PHE A N 1
ATOM 757 C CA . PHE A 1 97 ? 3.226 -2.853 4.121 1.00 97.94 97 PHE A CA 1
ATOM 758 C C . PHE A 1 97 ? 2.080 -3.779 3.736 1.00 97.94 97 PHE A C 1
ATOM 760 O O . PHE A 1 97 ? 2.312 -4.948 3.427 1.00 97.94 97 PHE A O 1
ATOM 767 N N . SER A 1 98 ? 0.851 -3.274 3.730 1.00 97.81 98 SER A N 1
ATOM 768 C CA . SER A 1 98 ? -0.300 -4.009 3.195 1.00 97.81 98 SER A CA 1
ATOM 769 C C . SER A 1 98 ? -1.418 -3.065 2.752 1.00 97.81 98 SER A C 1
ATOM 771 O O . SER A 1 98 ? -1.593 -2.003 3.359 1.00 97.81 98 SER A O 1
ATOM 773 N N . PRO A 1 99 ? -2.172 -3.419 1.694 1.00 97.50 99 PRO A N 1
ATOM 774 C CA . PRO A 1 99 ? -3.361 -2.674 1.309 1.00 97.50 99 PRO A CA 1
ATOM 775 C C . PRO A 1 99 ? -4.452 -2.808 2.377 1.00 97.50 99 PRO A C 1
ATOM 777 O O . PRO A 1 99 ? -4.619 -3.870 2.975 1.00 97.50 99 PRO A O 1
ATOM 780 N N . ILE A 1 100 ? -5.223 -1.743 2.578 1.00 97.62 100 ILE A N 1
ATOM 781 C CA . ILE A 1 100 ? -6.456 -1.779 3.367 1.00 97.62 100 ILE A CA 1
ATOM 782 C C . ILE A 1 100 ? -7.613 -2.047 2.409 1.00 97.62 100 ILE A C 1
ATOM 784 O O . ILE A 1 100 ? -7.867 -1.256 1.502 1.00 97.62 100 ILE A O 1
ATOM 788 N N . ALA A 1 101 ? -8.297 -3.174 2.607 1.00 94.81 101 ALA A N 1
ATOM 789 C CA . ALA A 1 101 ? -9.341 -3.647 1.698 1.00 94.81 101 ALA A CA 1
ATOM 790 C C . ALA A 1 101 ? -10.762 -3.232 2.111 1.00 94.81 101 ALA A C 1
ATOM 792 O O . ALA A 1 101 ? -11.684 -3.316 1.304 1.00 94.81 101 ALA A O 1
ATOM 793 N N . GLY A 1 102 ? -10.966 -2.812 3.359 1.00 95.94 102 GLY A N 1
ATOM 794 C CA . GLY A 1 102 ? -12.293 -2.480 3.852 1.00 95.94 102 GLY A CA 1
ATOM 795 C C . GLY A 1 102 ? -12.276 -1.816 5.217 1.00 95.94 102 GLY A C 1
ATOM 796 O O . GLY A 1 102 ? -11.232 -1.638 5.836 1.00 95.94 102 GLY A O 1
ATOM 797 N N . TYR A 1 103 ? -13.469 -1.449 5.679 1.00 97.44 103 TYR A N 1
ATOM 798 C CA . TYR A 1 103 ? -13.673 -0.908 7.014 1.00 97.44 103 TYR A CA 1
ATOM 799 C C . TYR A 1 103 ? -15.023 -1.341 7.578 1.00 97.44 103 TYR A C 1
ATOM 801 O O . TYR A 1 103 ? -16.057 -1.223 6.915 1.00 97.44 103 TYR A O 1
ATOM 809 N N . HIS A 1 104 ? -15.016 -1.811 8.822 1.00 97.12 104 HIS A N 1
ATOM 810 C CA . HIS A 1 104 ? -16.193 -2.281 9.538 1.00 97.12 104 HIS A CA 1
ATOM 811 C C . HIS A 1 104 ? -16.681 -1.223 10.552 1.00 97.12 104 HIS A C 1
ATOM 813 O O . HIS A 1 104 ? -16.194 -1.190 11.687 1.00 97.12 104 HIS A O 1
ATOM 819 N N . PRO A 1 105 ? -17.713 -0.412 10.238 1.00 94.75 105 PRO A N 1
ATOM 820 C CA . PRO A 1 105 ? -18.131 0.709 11.087 1.00 94.75 105 PRO A CA 1
ATOM 821 C C . PRO A 1 105 ? -18.658 0.300 12.464 1.00 94.75 105 PRO A C 1
ATOM 823 O O . PRO A 1 105 ? -18.439 1.021 13.427 1.00 94.75 105 PRO A O 1
ATOM 826 N N . GLY A 1 106 ? -19.311 -0.859 12.592 1.00 97.06 106 GLY A N 1
ATOM 827 C CA . GLY A 1 106 ? -19.854 -1.311 13.882 1.00 97.06 106 GLY A CA 1
ATOM 828 C C . GLY A 1 106 ? -18.806 -1.811 14.883 1.00 97.06 106 GLY A C 1
ATOM 829 O O . GLY A 1 106 ? -19.139 -2.056 16.034 1.00 97.06 106 GLY A O 1
ATOM 830 N N . ARG A 1 107 ? -17.557 -2.004 14.441 1.00 97.44 107 ARG A N 1
ATOM 831 C CA . ARG A 1 107 ? -16.447 -2.520 15.262 1.00 97.44 107 ARG A CA 1
ATOM 832 C C . ARG A 1 107 ? -15.221 -1.609 15.231 1.00 97.44 107 ARG A C 1
ATOM 834 O O . ARG A 1 107 ? -14.276 -1.885 15.950 1.00 97.44 107 ARG A O 1
ATOM 841 N N . ASP A 1 108 ? -15.254 -0.573 14.394 1.00 96.62 108 ASP A N 1
ATOM 842 C CA . ASP A 1 108 ? -14.136 0.322 14.110 1.00 96.62 108 ASP A CA 1
ATOM 843 C C . ASP A 1 108 ? -12.843 -0.418 13.722 1.00 96.62 108 ASP A C 1
ATOM 845 O O . ASP A 1 108 ? -11.784 -0.198 14.296 1.00 96.62 108 ASP A O 1
ATOM 849 N N . LEU A 1 109 ? -12.948 -1.335 12.753 1.00 96.19 109 LEU A N 1
ATOM 850 C CA . LEU A 1 109 ? -11.823 -2.153 12.285 1.00 96.19 109 LEU A CA 1
ATOM 851 C C . LEU A 1 109 ? -11.540 -1.923 10.804 1.00 96.19 109 LEU A C 1
ATOM 853 O O . LEU A 1 109 ? -12.477 -1.789 10.012 1.00 96.19 109 LEU A O 1
ATOM 857 N N . VAL A 1 110 ? -10.256 -1.948 10.458 1.00 94.38 110 VAL A N 1
ATOM 858 C CA . VAL A 1 110 ? -9.748 -2.182 9.099 1.00 94.38 110 VAL A CA 1
ATOM 859 C C . VAL A 1 110 ? -9.254 -3.613 8.956 1.00 94.38 110 VAL A C 1
ATOM 861 O O . VAL A 1 110 ? -8.851 -4.192 9.991 1.00 94.38 110 VAL A O 1
#